Protein AF-A0A3B9PRH2-F1 (afdb_monomer_lite)

Structure (mmCIF, N/CA/C/O backbone):
data_AF-A0A3B9PRH2-F1
#
_entry.id   AF-A0A3B9PRH2-F1
#
loop_
_atom_site.group_PDB
_atom_site.id
_atom_site.type_symbol
_atom_site.label_atom_id
_atom_site.label_alt_id
_atom_site.label_comp_id
_atom_site.label_asym_id
_atom_site.label_entity_id
_atom_site.label_seq_id
_atom_site.pdbx_PDB_ins_code
_atom_site.Cartn_x
_atom_site.Cartn_y
_atom_site.Cartn_z
_atom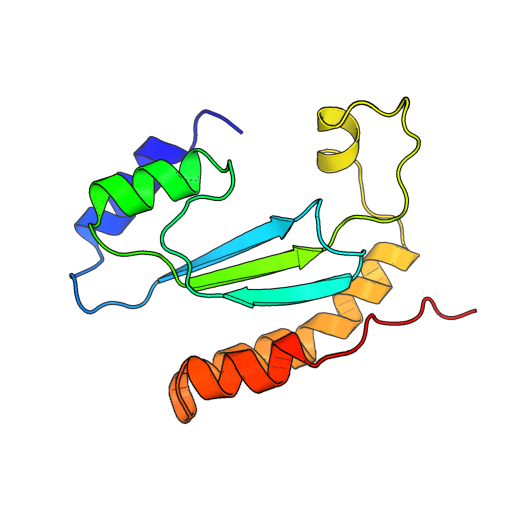_site.occupancy
_atom_site.B_iso_or_equiv
_atom_site.auth_seq_id
_atom_site.auth_comp_id
_atom_site.auth_asym_id
_atom_site.auth_atom_id
_atom_site.pdbx_PDB_model_num
ATOM 1 N N . MET A 1 1 ? -0.336 15.366 -8.538 1.00 46.72 1 MET A N 1
ATOM 2 C CA . MET A 1 1 ? -1.650 15.093 -7.900 1.00 46.72 1 MET A CA 1
ATOM 3 C C . MET A 1 1 ? -1.879 16.052 -6.726 1.00 46.72 1 MET A C 1
ATOM 5 O O . MET A 1 1 ? -1.559 15.697 -5.604 1.00 46.72 1 MET A O 1
ATOM 9 N N . ASN A 1 2 ? -2.403 17.264 -6.955 1.00 38.34 2 ASN A N 1
ATOM 10 C CA . ASN A 1 2 ? -2.629 18.253 -5.877 1.00 38.34 2 ASN A CA 1
ATOM 11 C C . ASN A 1 2 ? -4.100 18.710 -5.730 1.00 38.34 2 ASN A C 1
ATOM 13 O O . ASN A 1 2 ? -4.379 19.536 -4.873 1.00 38.34 2 ASN A O 1
ATOM 17 N N . ALA A 1 3 ? -5.049 18.161 -6.506 1.00 40.75 3 ALA A N 1
ATOM 18 C CA . ALA A 1 3 ? -6.438 18.657 -6.553 1.00 40.75 3 ALA A CA 1
ATOM 19 C C . ALA A 1 3 ? -7.533 17.674 -6.069 1.00 40.75 3 ALA A C 1
ATOM 21 O O . ALA A 1 3 ? -8.678 18.081 -5.912 1.00 40.75 3 ALA A O 1
ATOM 22 N N . ASN A 1 4 ? -7.216 16.405 -5.772 1.00 50.16 4 ASN A N 1
ATOM 23 C CA . ASN A 1 4 ? -8.240 15.403 -5.403 1.00 50.16 4 ASN A CA 1
ATOM 24 C C . ASN A 1 4 ? -8.483 15.257 -3.886 1.00 50.16 4 ASN A C 1
ATOM 26 O O . ASN A 1 4 ? -9.386 14.527 -3.477 1.00 50.16 4 ASN A O 1
ATOM 30 N N . GLY A 1 5 ? -7.699 15.936 -3.040 1.00 52.78 5 GLY A N 1
ATOM 31 C CA . GLY A 1 5 ? -7.760 15.770 -1.581 1.00 52.78 5 GLY A CA 1
ATOM 32 C C . GLY A 1 5 ? -9.099 16.194 -0.970 1.00 52.78 5 GLY A C 1
ATOM 33 O O . GLY A 1 5 ? -9.635 15.491 -0.118 1.00 52.78 5 GLY A O 1
ATOM 34 N N . THR A 1 6 ? -9.679 17.302 -1.431 1.00 57.69 6 THR A N 1
ATOM 35 C CA . THR A 1 6 ? -10.899 17.893 -0.850 1.00 57.69 6 THR A CA 1
ATOM 36 C C . THR A 1 6 ? -12.162 17.084 -1.170 1.00 57.69 6 THR A C 1
ATOM 38 O O . THR A 1 6 ? -13.015 16.897 -0.305 1.00 57.69 6 THR A O 1
ATOM 41 N N . GLY A 1 7 ? -12.273 16.552 -2.394 1.00 63.72 7 GLY A N 1
ATOM 42 C CA . GLY A 1 7 ? -13.436 15.763 -2.825 1.00 63.72 7 GLY A CA 1
ATOM 43 C C . GLY A 1 7 ? -13.523 14.402 -2.133 1.00 63.72 7 GLY A C 1
ATOM 44 O O . GLY A 1 7 ? -14.577 14.035 -1.614 1.00 63.72 7 GLY A O 1
ATOM 45 N N . ILE A 1 8 ? -12.395 13.688 -2.053 1.00 67.88 8 ILE A N 1
ATOM 46 C CA . ILE A 1 8 ? -12.312 12.389 -1.370 1.00 67.88 8 ILE A CA 1
ATOM 47 C C . ILE A 1 8 ? -12.591 12.558 0.125 1.00 67.88 8 ILE A C 1
ATOM 49 O O . ILE A 1 8 ? -13.367 11.797 0.692 1.00 67.88 8 ILE A O 1
ATOM 53 N N . THR A 1 9 ? -12.036 13.593 0.755 1.00 67.19 9 THR A N 1
ATOM 54 C CA . THR A 1 9 ? -12.247 13.854 2.186 1.00 67.19 9 THR A CA 1
ATOM 55 C C . THR A 1 9 ? -13.723 14.088 2.520 1.00 67.19 9 THR A C 1
ATOM 57 O O . THR A 1 9 ? -14.241 13.482 3.456 1.00 67.19 9 THR A O 1
ATOM 60 N N . ASN A 1 10 ? -14.433 14.902 1.731 1.00 71.00 10 ASN A N 1
ATOM 61 C CA . ASN A 1 10 ? -15.865 15.139 1.939 1.00 71.00 10 ASN A CA 1
ATOM 62 C C . ASN A 1 10 ? -16.709 13.877 1.729 1.00 71.00 10 ASN A C 1
ATOM 64 O O . ASN A 1 10 ? -17.674 13.657 2.461 1.00 71.00 10 ASN A O 1
ATOM 68 N N . PHE A 1 11 ? -16.353 13.042 0.750 1.00 74.88 11 PHE A N 1
ATOM 69 C CA . PHE A 1 11 ? -17.018 11.759 0.541 1.00 74.88 11 PHE A CA 1
ATOM 70 C C . PHE A 1 11 ? -16.802 10.821 1.734 1.00 74.88 11 PHE A C 1
ATOM 72 O O . PHE A 1 11 ? -17.769 10.274 2.259 1.00 74.88 11 PHE A O 1
ATOM 79 N N . LEU A 1 12 ? -15.560 10.681 2.204 1.00 72.81 12 LEU A N 1
ATOM 80 C CA . LEU A 1 12 ? -15.227 9.820 3.338 1.00 72.81 12 LEU A CA 1
ATOM 81 C C . LEU A 1 12 ? -15.922 10.292 4.620 1.00 72.81 12 LEU A C 1
ATOM 83 O O . LEU A 1 12 ? -16.555 9.484 5.282 1.00 72.81 12 LEU A O 1
ATOM 87 N N . LYS A 1 13 ? -15.921 11.597 4.921 1.00 70.56 13 LYS A N 1
ATOM 88 C CA . LYS A 1 13 ? -16.630 12.160 6.087 1.00 70.56 13 LYS A CA 1
ATOM 89 C C . LYS A 1 13 ? -18.131 11.879 6.098 1.00 70.56 13 LYS A C 1
ATOM 91 O O . LYS A 1 13 ? -18.717 11.721 7.161 1.00 70.56 13 LYS A O 1
ATOM 96 N N . ARG A 1 14 ? -18.769 11.881 4.925 1.00 75.56 14 ARG A N 1
ATOM 97 C CA . ARG A 1 14 ? -20.217 11.651 4.809 1.00 75.56 14 ARG A CA 1
ATOM 98 C C . ARG A 1 14 ? -20.599 10.180 4.927 1.00 75.56 14 ARG A C 1
ATOM 100 O O . ARG A 1 14 ? -21.742 9.900 5.262 1.00 75.56 14 ARG A O 1
ATOM 107 N N . ASN A 1 15 ? -19.678 9.273 4.609 1.00 75.00 15 ASN A N 1
ATOM 108 C CA . ASN A 1 15 ? -19.979 7.849 4.462 1.00 75.00 15 ASN A CA 1
ATOM 109 C C . ASN A 1 15 ? -19.271 6.957 5.487 1.00 75.00 15 ASN A C 1
ATOM 111 O O . ASN A 1 15 ? -19.640 5.795 5.599 1.00 75.00 15 ASN A O 1
ATOM 115 N N . LEU A 1 16 ? -18.268 7.469 6.206 1.00 75.88 16 LEU A N 1
ATOM 116 C CA . LEU A 1 16 ? -17.511 6.715 7.200 1.00 75.88 16 LEU A CA 1
ATOM 117 C C . LEU A 1 16 ? -17.742 7.258 8.606 1.00 75.88 16 LEU A C 1
ATOM 119 O O . LEU A 1 16 ? -17.686 8.461 8.862 1.00 75.88 16 LEU A O 1
ATOM 123 N N . SER A 1 17 ? -17.928 6.330 9.530 1.00 70.88 17 SER A N 1
ATOM 124 C CA . SER A 1 17 ? -17.864 6.532 10.967 1.00 70.88 17 SER A CA 1
ATOM 125 C C . SER A 1 17 ? -16.430 6.361 11.486 1.00 70.88 17 SER A C 1
ATOM 127 O O . SER A 1 17 ? -15.523 5.898 10.789 1.00 70.88 17 SER A O 1
ATOM 129 N N . SER A 1 18 ? -16.202 6.718 12.749 1.00 66.69 18 SER A N 1
ATOM 130 C CA . SER A 1 18 ? -14.905 6.543 13.419 1.00 66.69 18 SER A CA 1
ATOM 131 C C . SER A 1 18 ? -14.470 5.079 13.571 1.00 66.69 18 SER A C 1
ATOM 133 O O . SER A 1 18 ? -13.285 4.820 13.778 1.00 66.69 18 SER A O 1
ATOM 135 N N . ASN A 1 19 ? -15.403 4.129 13.454 1.00 67.69 19 ASN A N 1
ATOM 136 C CA . ASN A 1 19 ? -15.127 2.695 13.544 1.00 67.69 19 ASN A CA 1
ATOM 137 C C . ASN A 1 19 ? -14.905 2.033 12.181 1.00 67.69 19 ASN A C 1
ATOM 139 O O . ASN A 1 19 ? -14.508 0.865 12.138 1.00 67.69 19 ASN A O 1
ATOM 143 N N . ASP A 1 20 ? -15.131 2.752 11.081 1.00 76.12 20 ASP A N 1
ATOM 144 C CA . ASP A 1 20 ? -15.001 2.163 9.759 1.00 76.12 20 ASP A CA 1
ATOM 145 C C . ASP A 1 20 ? -13.538 2.035 9.342 1.00 76.12 20 ASP A C 1
ATOM 147 O O . ASP A 1 20 ? -12.687 2.900 9.569 1.00 76.12 20 ASP A O 1
ATOM 151 N N . LEU A 1 21 ? -13.235 0.910 8.701 1.00 77.06 21 LEU A N 1
ATOM 152 C CA . LEU A 1 21 ? -11.934 0.677 8.106 1.00 77.06 21 LEU A CA 1
ATOM 153 C C . LEU A 1 21 ? -11.950 1.181 6.666 1.00 77.06 21 LEU A C 1
ATOM 155 O O . LEU A 1 21 ? -12.705 0.680 5.838 1.00 77.06 21 LEU A O 1
ATOM 159 N N . PHE A 1 22 ? -11.040 2.093 6.342 1.00 82.06 22 PHE A N 1
ATOM 160 C CA . PHE A 1 22 ? -10.759 2.454 4.959 1.00 82.06 22 PHE A CA 1
ATOM 161 C C . PHE A 1 22 ? -9.290 2.203 4.620 1.00 82.06 22 PHE A C 1
ATOM 163 O O . PHE A 1 22 ? -8.385 2.347 5.455 1.00 82.06 22 PHE A O 1
ATOM 170 N N . MET A 1 23 ? -9.067 1.789 3.375 1.00 85.38 23 MET A N 1
ATOM 171 C CA . MET A 1 23 ? -7.749 1.484 2.840 1.00 85.38 23 MET A CA 1
ATOM 172 C C . MET A 1 23 ? -7.421 2.429 1.690 1.00 85.38 23 MET A C 1
ATOM 174 O O . MET A 1 23 ? -8.235 2.634 0.795 1.00 85.38 23 MET A O 1
ATOM 178 N N . VAL A 1 24 ? -6.204 2.962 1.698 1.00 84.38 24 VAL A N 1
ATOM 179 C CA . VAL A 1 24 ? -5.632 3.694 0.569 1.00 84.38 24 VAL A CA 1
ATOM 180 C C . VAL A 1 24 ? -4.614 2.799 -0.123 1.00 84.38 24 VAL A C 1
ATOM 182 O O . VAL A 1 24 ? -3.688 2.296 0.519 1.00 84.38 24 VAL A O 1
ATOM 185 N N . VAL A 1 25 ? -4.778 2.620 -1.430 1.00 86.00 25 VAL A N 1
ATOM 186 C CA . VAL A 1 25 ? -3.808 1.943 -2.292 1.00 86.00 25 VAL A CA 1
ATOM 187 C C . VAL A 1 25 ? -3.038 3.011 -3.056 1.00 86.00 25 VAL A C 1
ATOM 189 O O . VAL A 1 25 ? -3.657 3.893 -3.648 1.00 86.00 25 VAL A O 1
ATOM 192 N N . HIS A 1 26 ? -1.710 2.970 -3.006 1.00 83.69 26 HIS A N 1
ATOM 193 C CA . HIS A 1 26 ? -0.871 3.913 -3.741 1.00 83.69 26 HIS A CA 1
ATOM 194 C C . HIS A 1 26 ? 0.480 3.300 -4.114 1.00 83.69 26 HIS A C 1
ATOM 196 O O . HIS A 1 26 ? 0.949 2.348 -3.482 1.00 83.69 26 HIS A O 1
ATOM 202 N N . ASP A 1 27 ? 1.093 3.867 -5.141 1.00 83.94 27 ASP A N 1
ATOM 203 C CA . ASP A 1 27 ? 2.464 3.611 -5.551 1.00 83.94 27 ASP A CA 1
ATOM 204 C C . ASP A 1 27 ? 3.468 4.174 -4.532 1.00 83.94 27 ASP A C 1
ATOM 206 O O . ASP A 1 27 ? 3.203 5.151 -3.827 1.00 83.94 27 ASP A O 1
ATOM 210 N N . GLU A 1 28 ? 4.618 3.519 -4.403 1.00 85.38 28 GLU A N 1
ATOM 211 C CA . GLU A 1 28 ? 5.631 3.841 -3.410 1.00 85.38 28 GLU A CA 1
ATOM 212 C C . GLU A 1 28 ? 7.041 3.776 -3.996 1.00 85.38 28 GLU A C 1
ATOM 214 O O . GLU A 1 28 ? 7.551 2.711 -4.337 1.00 85.38 28 GLU A O 1
ATOM 219 N N . LEU A 1 29 ? 7.701 4.929 -4.019 1.00 83.31 29 LEU A N 1
ATOM 220 C CA . LEU A 1 29 ? 9.046 5.094 -4.568 1.00 83.31 29 LEU A CA 1
ATOM 221 C C . LEU A 1 29 ? 10.156 4.548 -3.665 1.00 83.31 29 LEU A C 1
ATOM 223 O O . LEU A 1 29 ? 11.254 4.308 -4.138 1.00 83.31 29 LEU A O 1
ATOM 227 N N . ASN A 1 30 ? 9.901 4.362 -2.367 1.00 82.88 30 ASN A N 1
ATOM 228 C CA . ASN A 1 30 ? 10.896 3.805 -1.440 1.00 82.88 30 ASN A CA 1
ATOM 229 C C . ASN A 1 30 ? 10.800 2.277 -1.305 1.00 82.88 30 ASN A C 1
ATOM 231 O O . ASN A 1 30 ? 11.391 1.692 -0.395 1.00 82.88 30 ASN A O 1
ATOM 235 N N . LEU A 1 31 ? 9.979 1.631 -2.133 1.00 87.06 31 LEU A N 1
ATOM 236 C CA . LEU A 1 31 ? 9.834 0.185 -2.164 1.00 87.06 31 LEU A CA 1
ATOM 237 C C . LEU A 1 31 ? 10.262 -0.327 -3.544 1.00 87.06 31 LEU A C 1
ATOM 239 O O . LEU A 1 31 ? 9.795 0.225 -4.542 1.00 87.06 31 LEU A O 1
ATOM 243 N N . PRO A 1 32 ? 11.074 -1.400 -3.600 1.00 88.56 32 PRO A N 1
ATOM 244 C CA . PRO A 1 32 ? 11.452 -2.029 -4.860 1.00 88.56 32 PRO A CA 1
ATOM 245 C C . PRO A 1 32 ? 10.232 -2.394 -5.700 1.00 88.56 32 PRO A C 1
ATOM 247 O O . PRO A 1 32 ? 9.192 -2.768 -5.144 1.00 88.56 32 PRO A O 1
ATOM 250 N N . PHE A 1 33 ? 10.376 -2.342 -7.021 1.00 87.88 33 PHE A N 1
ATOM 251 C CA . PHE A 1 33 ? 9.320 -2.682 -7.963 1.00 87.88 33 PHE A CA 1
ATOM 252 C C . PHE A 1 33 ? 8.697 -4.043 -7.627 1.00 87.88 33 PHE A C 1
ATOM 254 O O . PHE A 1 33 ? 9.394 -5.025 -7.370 1.00 87.88 33 PHE A O 1
ATOM 261 N N . GLY A 1 34 ? 7.366 -4.097 -7.562 1.00 86.12 34 GLY A N 1
ATOM 262 C CA . GLY A 1 34 ? 6.619 -5.316 -7.247 1.00 86.12 34 GLY A CA 1
ATOM 263 C C . GLY A 1 34 ? 6.631 -5.722 -5.766 1.00 86.12 34 GLY A C 1
ATOM 264 O O . GLY A 1 34 ? 5.950 -6.678 -5.385 1.00 86.12 34 GLY A O 1
ATOM 265 N N . ARG A 1 35 ? 7.342 -5.000 -4.887 1.00 90.12 35 ARG A N 1
ATOM 266 C CA . ARG A 1 35 ? 7.215 -5.191 -3.437 1.00 90.12 35 ARG A CA 1
ATOM 267 C C . ARG A 1 35 ? 5.900 -4.595 -2.961 1.00 90.12 35 ARG A C 1
ATOM 269 O O . ARG A 1 35 ? 5.660 -3.407 -3.129 1.00 90.12 35 ARG A O 1
ATOM 276 N N . VAL A 1 36 ? 5.086 -5.379 -2.263 1.00 90.75 36 VAL A N 1
ATOM 277 C CA . VAL A 1 36 ? 3.872 -4.864 -1.620 1.00 90.75 36 VAL A CA 1
ATOM 278 C C . VAL A 1 36 ? 4.072 -4.754 -0.116 1.00 90.75 36 VAL A C 1
ATOM 280 O O . VAL A 1 36 ? 4.685 -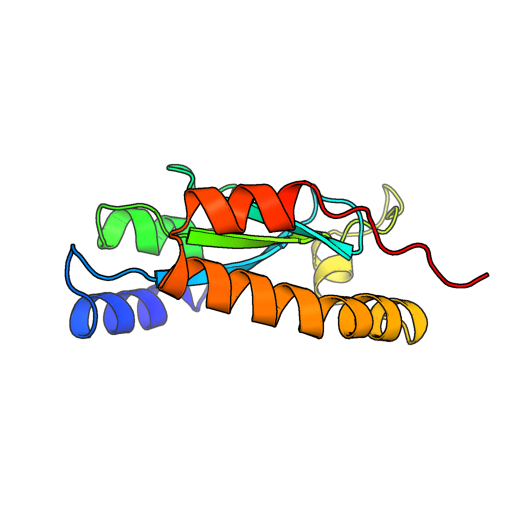5.623 0.508 1.00 90.75 36 VAL A O 1
ATOM 283 N N . LYS A 1 37 ? 3.550 -3.681 0.482 1.00 91.25 37 LYS A N 1
ATOM 284 C CA . LYS A 1 37 ? 3.557 -3.495 1.932 1.00 91.25 37 LYS A CA 1
ATOM 285 C C . LYS A 1 37 ? 2.215 -2.987 2.442 1.00 91.25 37 LYS A C 1
ATOM 287 O O . LYS A 1 37 ? 1.777 -1.897 2.083 1.00 91.25 37 LYS A O 1
ATOM 292 N N . LEU A 1 38 ? 1.604 -3.743 3.346 1.00 91.81 38 LEU A N 1
ATOM 293 C CA . LEU A 1 38 ? 0.443 -3.325 4.118 1.00 91.81 38 LEU A CA 1
ATOM 294 C C . LEU A 1 38 ? 0.904 -2.700 5.437 1.00 91.81 38 LEU A C 1
ATOM 296 O O . LEU A 1 38 ? 1.679 -3.288 6.194 1.00 91.81 38 LEU A O 1
ATOM 300 N N . SER A 1 39 ? 0.451 -1.482 5.720 1.00 88.75 39 SER A N 1
ATOM 301 C CA . SER A 1 39 ? 0.866 -0.746 6.915 1.00 88.75 39 SER A CA 1
ATOM 302 C C . SER A 1 39 ? -0.224 0.185 7.424 1.00 88.75 39 SER A C 1
ATOM 304 O O . SER A 1 39 ? -0.975 0.758 6.643 1.00 88.75 39 SER A O 1
ATOM 306 N N . ARG A 1 40 ? -0.287 0.374 8.743 1.00 82.25 40 ARG A N 1
ATOM 307 C CA . ARG A 1 40 ? -1.146 1.372 9.387 1.00 82.25 40 ARG A CA 1
ATOM 308 C C . ARG A 1 40 ? -0.238 2.351 10.118 1.00 82.25 40 ARG A C 1
ATOM 310 O O . ARG A 1 40 ? 0.301 2.033 11.172 1.00 82.25 40 ARG A O 1
ATOM 317 N N . GLY A 1 41 ? 0.025 3.497 9.498 1.00 69.06 41 GLY A N 1
ATOM 318 C CA . GLY A 1 41 ? 0.981 4.482 10.005 1.00 69.06 41 GLY A CA 1
ATOM 319 C C . GLY A 1 41 ? 0.320 5.825 10.274 1.00 69.06 41 GLY A C 1
ATOM 320 O O . GLY A 1 41 ? -0.481 6.277 9.461 1.00 69.06 41 GLY A O 1
ATOM 321 N N . LYS A 1 42 ? 0.702 6.482 11.377 1.00 57.31 42 LYS A N 1
ATOM 322 C CA . LYS A 1 42 ? 0.189 7.808 11.767 1.00 57.31 42 LYS A CA 1
ATOM 323 C C . LYS A 1 42 ? 0.603 8.937 10.814 1.00 57.31 42 LYS A C 1
ATOM 325 O O . LYS A 1 42 ? -0.074 9.954 10.775 1.00 57.31 42 L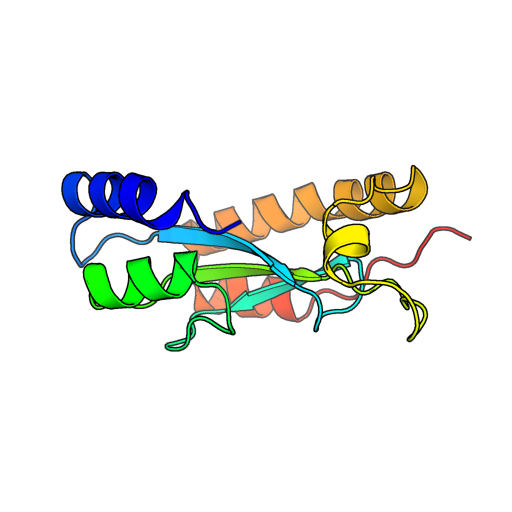YS A O 1
ATOM 330 N N . SER A 1 43 ? 1.692 8.773 10.055 1.00 58.91 43 SER A N 1
ATOM 331 C CA . SER A 1 43 ? 2.167 9.795 9.113 1.00 58.91 43 SER A CA 1
ATOM 332 C C . SER A 1 43 ? 1.732 9.511 7.674 1.00 58.91 43 SER A C 1
ATOM 334 O O . SER A 1 43 ? 1.625 8.354 7.250 1.00 58.91 43 SER A O 1
ATOM 336 N N . ALA A 1 44 ? 1.518 10.595 6.927 1.00 60.69 44 ALA A N 1
ATOM 337 C CA . ALA A 1 44 ? 1.102 10.598 5.527 1.00 60.69 44 ALA A CA 1
ATOM 338 C C . ALA A 1 44 ? 2.224 10.273 4.525 1.00 60.69 44 ALA A C 1
ATOM 340 O O . ALA A 1 44 ? 1.960 10.182 3.332 1.00 60.69 44 ALA A O 1
ATOM 341 N N . GLY A 1 45 ? 3.475 10.125 4.983 1.00 61.44 45 GLY A N 1
ATOM 342 C CA . GLY A 1 45 ? 4.607 9.757 4.123 1.00 61.44 45 GLY A CA 1
ATOM 343 C C . GLY A 1 45 ? 4.851 10.696 2.934 1.00 61.44 45 GLY A C 1
ATOM 344 O O . GLY A 1 45 ? 5.351 10.242 1.918 1.00 61.44 45 GLY A O 1
ATOM 345 N N . GLY A 1 46 ? 4.457 11.972 3.028 1.00 63.38 46 GLY A N 1
ATOM 346 C CA . GLY A 1 46 ? 4.577 12.945 1.932 1.00 63.38 46 GLY A CA 1
ATOM 347 C C . GLY A 1 46 ? 3.401 12.969 0.943 1.00 63.38 46 GLY A C 1
ATOM 348 O O . GLY A 1 46 ? 3.344 13.857 0.098 1.00 63.38 46 GLY A O 1
ATOM 349 N N . HIS A 1 47 ? 2.418 12.068 1.065 1.00 65.56 47 HIS A N 1
ATOM 350 C CA . HIS A 1 47 ? 1.210 12.102 0.237 1.00 65.56 47 HIS A CA 1
ATOM 351 C C . HIS A 1 47 ? 0.192 13.101 0.804 1.00 65.56 47 HIS A C 1
ATOM 353 O O . HIS A 1 47 ? -0.521 12.802 1.764 1.00 65.56 47 HIS A O 1
ATOM 359 N N . ASN A 1 48 ? 0.073 14.271 0.171 1.00 67.69 48 ASN A N 1
ATOM 360 C CA . ASN A 1 48 ? -0.858 15.336 0.578 1.00 67.69 48 ASN A CA 1
ATOM 361 C C . ASN A 1 48 ? -2.318 14.852 0.700 1.00 67.69 48 ASN A C 1
ATOM 363 O O . ASN A 1 48 ? -3.024 15.242 1.623 1.00 67.69 48 ASN A O 1
ATOM 367 N N . GLY A 1 49 ? -2.762 13.939 -0.172 1.00 66.44 49 GLY A N 1
ATOM 368 C CA . GLY A 1 49 ? -4.105 13.350 -0.078 1.00 66.44 49 GLY A CA 1
ATOM 369 C C . GLY A 1 49 ? -4.311 12.501 1.182 1.00 66.44 49 GLY A C 1
ATOM 370 O O . GLY A 1 49 ? -5.339 12.614 1.839 1.00 66.44 49 GLY A O 1
ATOM 371 N N . VAL A 1 50 ? -3.314 11.695 1.565 1.00 67.19 50 VAL A N 1
ATOM 372 C CA . VAL A 1 50 ? -3.362 10.883 2.793 1.00 67.19 50 VAL A CA 1
ATOM 373 C C . VAL A 1 50 ? -3.306 11.779 4.028 1.00 67.19 50 VAL A C 1
ATOM 375 O O . VAL A 1 50 ? -3.980 11.497 5.014 1.00 67.19 50 VAL A O 1
ATOM 378 N N . ARG A 1 51 ? -2.532 12.870 3.970 1.00 70.25 51 ARG A N 1
ATOM 379 C CA . ARG A 1 51 ? -2.441 13.858 5.049 1.00 70.25 51 ARG A CA 1
ATOM 380 C C . ARG A 1 51 ? -3.802 14.465 5.363 1.00 70.25 51 ARG A C 1
ATOM 382 O O . ARG A 1 51 ? -4.227 14.372 6.508 1.00 70.25 51 ARG A O 1
ATOM 389 N N . ASN A 1 52 ? -4.489 14.989 4.349 1.00 69.62 52 ASN A N 1
ATOM 390 C CA . ASN A 1 52 ? -5.804 15.598 4.532 1.00 69.62 52 ASN A CA 1
ATOM 391 C C . ASN A 1 52 ? -6.788 14.601 5.147 1.00 69.62 52 ASN A C 1
ATOM 393 O O . ASN A 1 52 ? -7.476 14.929 6.099 1.00 69.62 52 ASN A O 1
ATOM 397 N N . VAL A 1 53 ? -6.798 13.355 4.671 1.00 68.81 53 VAL A N 1
ATOM 398 C CA . VAL A 1 53 ? -7.692 12.320 5.202 1.00 68.81 53 VAL A CA 1
ATOM 399 C C . VAL A 1 53 ? -7.404 11.998 6.678 1.00 68.81 53 VAL A C 1
ATOM 401 O O . VAL A 1 53 ? -8.339 11.811 7.449 1.00 68.81 53 VAL A O 1
ATOM 404 N N . ILE A 1 54 ? -6.133 11.963 7.095 1.00 72.31 54 ILE A N 1
ATOM 405 C CA . ILE A 1 54 ? -5.752 11.749 8.504 1.00 72.31 54 ILE A CA 1
ATOM 406 C C . ILE A 1 54 ? -6.171 12.934 9.378 1.00 72.31 54 ILE A C 1
ATOM 408 O O . ILE A 1 54 ? -6.736 12.719 10.449 1.00 72.31 54 ILE A O 1
ATOM 412 N N . GLU A 1 55 ? -5.881 14.160 8.934 1.00 73.00 55 GLU A N 1
ATOM 413 C CA . GLU A 1 55 ? -6.240 15.393 9.650 1.00 73.00 55 GLU A CA 1
ATOM 414 C C . GLU A 1 55 ? -7.760 15.501 9.833 1.00 73.00 55 GLU A C 1
ATOM 416 O O . GLU A 1 55 ? -8.231 15.955 10.870 1.00 73.00 55 GLU A O 1
ATOM 421 N N . GLU A 1 56 ? -8.521 15.012 8.857 1.00 70.25 56 GLU A N 1
ATOM 422 C CA . GLU A 1 56 ? -9.962 15.225 8.772 1.00 70.25 56 GLU A CA 1
ATOM 423 C C . GLU A 1 56 ? -10.809 14.084 9.352 1.00 70.25 56 GLU A C 1
ATOM 425 O O . GLU A 1 56 ? -11.929 14.331 9.797 1.00 70.25 56 GLU A O 1
ATOM 430 N N . LEU A 1 57 ? -10.305 12.844 9.366 1.00 71.12 57 LEU A N 1
ATOM 431 C CA . LEU A 1 57 ? -10.976 11.696 9.998 1.00 71.12 57 LEU A CA 1
ATOM 432 C C . LEU A 1 57 ? -10.471 11.419 11.423 1.00 71.12 57 LEU A C 1
ATOM 434 O O . LEU A 1 57 ? -11.124 10.700 12.173 1.00 71.12 57 LEU A O 1
ATOM 438 N N . GLY A 1 58 ? -9.313 11.960 11.814 1.00 73.69 58 GLY A N 1
ATOM 439 C CA . GLY A 1 58 ? -8.749 11.797 13.159 1.00 73.69 58 GLY A CA 1
ATOM 440 C C . GLY A 1 58 ? -8.121 10.424 13.442 1.00 73.69 58 GLY A C 1
ATOM 441 O O . GLY A 1 58 ? -7.615 10.195 14.541 1.00 73.69 58 GLY A O 1
ATOM 442 N N . TYR A 1 59 ? -8.100 9.506 12.470 1.00 75.50 59 TYR A N 1
ATOM 443 C CA . TYR A 1 59 ? -7.424 8.211 12.577 1.00 75.50 59 TYR A CA 1
ATOM 444 C C . TYR A 1 59 ? -6.712 7.824 11.269 1.00 75.50 59 TYR A C 1
ATOM 446 O O . TYR A 1 59 ? -7.137 8.211 10.180 1.00 75.50 59 TYR A O 1
ATOM 454 N N . PRO A 1 60 ? -5.601 7.062 11.342 1.00 78.19 60 PRO A N 1
ATOM 455 C CA . PRO A 1 60 ? -4.818 6.749 10.156 1.00 78.19 60 PRO A CA 1
ATOM 456 C C . PRO A 1 60 ? -5.447 5.645 9.291 1.00 78.19 60 PRO A C 1
ATOM 458 O O . PRO A 1 60 ? -5.846 4.611 9.849 1.00 78.19 60 PRO A O 1
ATOM 461 N N . PRO A 1 61 ? -5.426 5.793 7.946 1.00 83.69 61 PRO A N 1
ATOM 462 C CA . PRO A 1 61 ? -5.815 4.731 7.029 1.00 83.69 61 PRO A CA 1
ATOM 463 C C . PRO A 1 61 ? -4.963 3.484 7.195 1.00 83.69 61 PRO A C 1
ATOM 465 O O . PRO A 1 61 ? -3.778 3.540 7.553 1.00 83.69 61 PRO A O 1
ATOM 468 N N . LEU A 1 62 ? -5.533 2.367 6.757 1.00 87.00 62 LEU A N 1
ATOM 469 C CA . LEU A 1 62 ? -4.731 1.256 6.280 1.00 87.00 62 LEU A CA 1
ATOM 470 C C . LEU A 1 62 ? -4.140 1.622 4.909 1.00 87.00 62 LEU A C 1
ATOM 472 O O . LEU A 1 62 ? -4.836 2.143 4.046 1.00 87.00 62 LEU A O 1
ATOM 476 N N . ARG A 1 63 ? -2.850 1.381 4.693 1.00 88.25 63 ARG A N 1
ATOM 477 C CA . ARG A 1 63 ? -2.174 1.666 3.423 1.00 88.25 63 ARG A CA 1
ATOM 478 C C . ARG A 1 63 ? -1.639 0.395 2.803 1.00 88.25 63 ARG A C 1
AT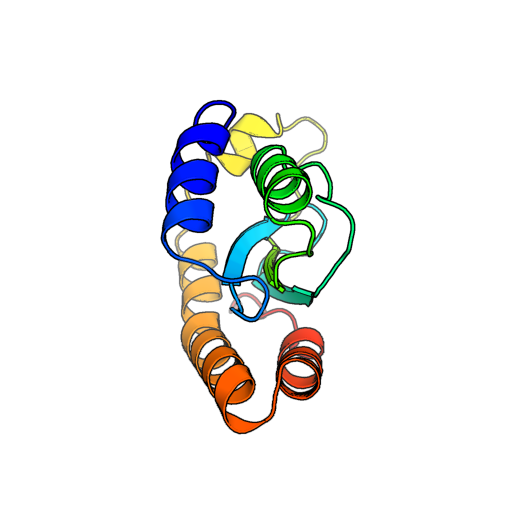OM 480 O O . ARG A 1 63 ? -0.858 -0.304 3.450 1.00 88.25 63 ARG A O 1
ATOM 487 N N . LEU A 1 64 ? -2.014 0.153 1.555 1.00 89.88 64 LEU A N 1
ATOM 488 C CA . LEU A 1 64 ? -1.428 -0.862 0.694 1.00 89.88 64 LEU A CA 1
ATOM 489 C C . LEU A 1 64 ? -0.487 -0.158 -0.289 1.00 89.88 64 LEU A C 1
ATOM 491 O O . LEU A 1 64 ? -0.930 0.529 -1.205 1.00 89.88 64 LEU A O 1
ATOM 495 N N . ARG A 1 65 ? 0.814 -0.285 -0.042 1.00 89.69 65 ARG A N 1
ATOM 496 C CA . ARG A 1 65 ? 1.877 0.385 -0.798 1.00 89.69 65 ARG A CA 1
ATOM 497 C C . ARG A 1 65 ? 2.421 -0.574 -1.841 1.00 89.69 65 ARG A C 1
ATOM 499 O O . ARG A 1 65 ? 2.895 -1.648 -1.462 1.00 89.69 65 ARG A O 1
ATOM 506 N N . LEU A 1 66 ? 2.357 -0.189 -3.108 1.00 88.94 66 LEU A N 1
ATOM 507 C CA . LEU A 1 66 ? 2.941 -0.931 -4.218 1.00 88.94 66 LEU A CA 1
ATOM 508 C C . LEU A 1 66 ? 4.268 -0.283 -4.607 1.00 88.94 66 LEU A C 1
ATOM 510 O O . LEU A 1 66 ? 4.292 0.858 -5.047 1.00 88.94 66 LEU A O 1
ATOM 514 N N . GLY A 1 67 ? 5.365 -1.002 -4.420 1.00 88.56 67 GLY A N 1
ATOM 515 C CA . GLY A 1 67 ? 6.686 -0.535 -4.795 1.00 88.56 67 GLY A CA 1
ATOM 516 C C . GLY A 1 67 ? 6.817 -0.388 -6.297 1.00 88.56 67 GLY A C 1
ATOM 517 O O . GLY A 1 67 ? 6.444 -1.296 -7.044 1.00 88.56 67 GLY A O 1
ATOM 518 N N . ILE A 1 68 ? 7.337 0.762 -6.709 1.00 86.19 68 ILE A N 1
ATOM 519 C CA . ILE A 1 68 ? 7.566 1.103 -8.113 1.00 86.19 68 ILE A CA 1
ATOM 520 C C . ILE A 1 68 ? 9.037 1.394 -8.407 1.00 86.19 68 ILE A C 1
ATOM 522 O O . ILE A 1 68 ? 9.358 1.722 -9.537 1.00 86.19 68 ILE A O 1
ATOM 526 N N . ASP A 1 69 ? 9.942 1.278 -7.432 1.00 84.69 69 ASP A N 1
ATOM 527 C CA . ASP A 1 69 ? 11.363 1.529 -7.679 1.00 84.69 69 ASP A CA 1
ATOM 528 C C . ASP A 1 69 ? 11.998 0.407 -8.511 1.00 84.69 69 ASP A C 1
ATOM 530 O O . ASP A 1 69 ? 12.341 -0.659 -7.994 1.00 84.69 69 ASP A O 1
ATOM 534 N N . SER A 1 70 ? 12.142 0.648 -9.811 1.00 78.31 70 SER A N 1
ATOM 535 C CA . SER A 1 70 ? 12.788 -0.251 -10.770 1.00 78.31 70 SER A CA 1
ATOM 536 C C . SER A 1 70 ? 14.256 0.107 -11.041 1.00 78.31 70 SER A C 1
ATOM 538 O O . SER A 1 70 ? 14.844 -0.404 -11.990 1.00 78.31 70 SER A O 1
ATOM 540 N N . GLY A 1 71 ? 14.881 0.947 -10.202 1.00 72.81 71 GLY A N 1
ATOM 541 C CA . GLY A 1 71 ? 16.264 1.387 -10.407 1.00 72.81 71 GLY A CA 1
ATOM 542 C C . GLY A 1 71 ? 16.355 2.592 -11.340 1.00 72.81 71 GLY A C 1
ATOM 543 O O . GLY A 1 71 ? 17.096 2.581 -12.323 1.00 72.81 71 GLY A O 1
ATOM 544 N N . ARG A 1 72 ? 15.581 3.640 -11.036 1.00 72.62 72 ARG A N 1
ATOM 545 C CA . ARG A 1 72 ? 15.584 4.889 -11.812 1.00 72.62 72 ARG A CA 1
ATOM 546 C C . ARG A 1 72 ? 16.992 5.489 -11.907 1.00 72.62 72 ARG A C 1
ATOM 548 O O . ARG A 1 72 ? 17.741 5.493 -10.928 1.00 72.62 72 ARG A O 1
ATOM 555 N N . SER A 1 73 ? 17.316 6.073 -13.061 1.00 71.56 73 SER A N 1
ATOM 556 C CA . SER A 1 73 ? 18.526 6.892 -13.186 1.00 71.56 73 SER A CA 1
ATOM 557 C C . SER A 1 73 ? 18.439 8.098 -12.233 1.00 71.56 73 SER A C 1
ATOM 559 O O . SER A 1 73 ? 17.354 8.682 -12.117 1.00 71.56 73 SER A O 1
ATOM 561 N N . PRO A 1 74 ? 19.537 8.507 -11.566 1.00 71.94 74 PRO A N 1
ATOM 562 C CA . PRO A 1 74 ? 19.556 9.688 -10.699 1.00 71.94 74 PRO A CA 1
ATOM 563 C C . PRO A 1 74 ? 19.058 10.963 -11.392 1.00 71.94 74 PRO A C 1
ATOM 565 O O . PRO A 1 74 ? 18.439 11.806 -10.745 1.00 71.94 74 PRO A O 1
ATOM 568 N N . ASP A 1 75 ? 19.274 11.057 -12.706 1.00 78.31 75 ASP A N 1
ATOM 569 C CA . ASP A 1 75 ? 18.926 12.218 -13.531 1.00 78.31 75 ASP A CA 1
ATOM 570 C C . ASP A 1 75 ? 17.452 12.232 -13.973 1.00 78.31 75 ASP A C 1
ATOM 572 O O . ASP A 1 75 ? 16.979 13.205 -14.561 1.00 78.31 75 ASP A O 1
ATOM 576 N N . MET A 1 76 ? 16.700 11.156 -13.711 1.00 77.19 76 MET A N 1
ATOM 577 C CA . MET A 1 76 ? 15.303 11.056 -14.122 1.00 77.19 76 MET A CA 1
ATOM 578 C C . MET A 1 76 ? 14.400 11.892 -13.210 1.00 77.19 76 MET A C 1
ATOM 580 O O . MET A 1 76 ? 14.359 11.703 -11.988 1.00 77.19 76 MET A O 1
ATOM 584 N N . ILE A 1 77 ? 13.617 12.782 -13.823 1.00 80.19 77 ILE A N 1
ATOM 585 C CA . ILE A 1 77 ? 12.632 13.605 -13.124 1.00 80.19 77 ILE A CA 1
ATOM 586 C C . ILE A 1 77 ? 11.561 12.695 -12.510 1.00 80.19 77 ILE A C 1
ATOM 588 O O . ILE A 1 77 ? 10.934 11.877 -13.184 1.00 80.19 77 ILE A O 1
ATOM 592 N N . LEU A 1 78 ? 11.326 12.860 -11.207 1.00 74.31 78 LEU A N 1
ATOM 593 C CA . LEU A 1 78 ? 10.431 11.992 -10.441 1.00 74.31 78 LEU A CA 1
ATOM 594 C C . LEU A 1 78 ? 8.983 12.020 -10.946 1.00 74.31 78 LEU A C 1
ATOM 596 O O . LEU A 1 78 ? 8.314 10.989 -10.956 1.00 74.31 78 LEU A O 1
ATOM 600 N N . SER A 1 79 ? 8.498 13.193 -11.365 1.00 77.75 79 SER A N 1
ATOM 601 C CA . SER A 1 79 ? 7.159 13.329 -11.944 1.00 77.75 79 SER A CA 1
ATOM 602 C C . SER A 1 79 ? 7.010 12.519 -13.223 1.00 77.75 79 SER A C 1
ATOM 604 O O . SER A 1 79 ? 5.971 11.900 -13.421 1.00 77.75 79 SER A O 1
ATOM 606 N N . ASP A 1 80 ? 8.046 12.486 -14.055 1.00 76.75 80 ASP A N 1
ATOM 607 C CA . ASP A 1 80 ? 8.002 11.811 -15.350 1.00 76.75 80 ASP A CA 1
ATOM 608 C C . ASP A 1 80 ? 8.051 10.297 -15.162 1.00 76.75 80 ASP A C 1
ATOM 610 O O . ASP A 1 80 ? 7.368 9.563 -15.869 1.00 76.75 80 ASP A O 1
ATOM 614 N N . PHE A 1 81 ? 8.784 9.834 -14.147 1.00 75.31 81 PHE A N 1
ATOM 615 C CA . PHE A 1 81 ? 8.808 8.430 -13.753 1.00 75.31 81 PHE A CA 1
ATOM 616 C C . PHE A 1 81 ? 7.435 7.938 -13.273 1.00 75.31 81 PHE A C 1
ATOM 618 O O . PHE A 1 81 ? 6.921 6.950 -13.790 1.00 75.31 81 PHE A O 1
ATOM 625 N N . VAL A 1 82 ? 6.794 8.655 -12.344 1.00 76.19 82 VAL A N 1
ATOM 626 C CA . VAL A 1 82 ? 5.478 8.265 -11.792 1.00 76.19 82 VAL A CA 1
ATOM 627 C C . VAL A 1 82 ? 4.361 8.349 -12.842 1.00 76.19 82 VAL A C 1
ATOM 629 O O . VAL A 1 82 ? 3.361 7.642 -12.746 1.00 76.19 82 VAL A O 1
ATOM 632 N N . LEU A 1 83 ? 4.518 9.207 -13.855 1.00 78.69 83 LEU A N 1
ATOM 633 C CA . LEU A 1 83 ? 3.567 9.345 -14.963 1.00 78.69 83 LEU A CA 1
ATOM 634 C C . LEU A 1 83 ? 3.894 8.448 -16.167 1.00 78.69 83 LEU A C 1
ATOM 636 O O . LEU A 1 83 ? 3.134 8.438 -17.140 1.00 78.69 83 LEU A O 1
ATOM 640 N N . SER A 1 84 ? 5.008 7.714 -16.129 1.00 77.38 84 SER A N 1
ATOM 641 C CA . SER A 1 84 ? 5.409 6.827 -17.218 1.00 77.38 84 SER A CA 1
ATOM 642 C C . SER A 1 84 ? 4.490 5.608 -17.318 1.00 77.38 84 SER A C 1
ATOM 644 O O . SER A 1 84 ? 3.835 5.194 -16.359 1.00 77.38 84 SER A O 1
ATOM 646 N N . LYS A 1 85 ? 4.406 5.037 -18.523 1.00 80.75 85 LYS A N 1
ATOM 647 C CA . LYS A 1 85 ? 3.666 3.793 -18.741 1.00 80.75 85 LYS A CA 1
ATOM 648 C C . LYS A 1 85 ? 4.524 2.616 -18.305 1.00 80.75 85 LYS A C 1
ATOM 650 O O . LYS A 1 85 ? 5.696 2.557 -18.662 1.00 80.75 85 LYS A O 1
ATOM 655 N N . LEU A 1 86 ? 3.890 1.660 -17.636 1.00 80.12 86 LEU A N 1
ATOM 656 C CA . LEU A 1 86 ? 4.507 0.380 -17.314 1.00 80.12 86 LEU A CA 1
ATOM 657 C C . LEU A 1 86 ? 4.878 -0.373 -18.596 1.00 80.12 86 LEU A C 1
ATOM 659 O O . LEU A 1 86 ? 4.106 -0.399 -19.562 1.00 80.12 86 LEU A O 1
ATOM 663 N N . SER A 1 87 ? 6.046 -1.008 -18.588 1.00 84.25 87 SER A N 1
ATOM 664 C CA . SER A 1 87 ? 6.446 -1.953 -19.625 1.00 84.25 87 SER A CA 1
ATOM 665 C C . SER A 1 87 ? 5.544 -3.194 -19.610 1.00 84.25 87 SER A C 1
ATOM 667 O O . SER A 1 87 ? 4.803 -3.463 -18.660 1.00 84.25 87 SER A O 1
ATOM 669 N N . THR A 1 88 ? 5.616 -4.005 -20.667 1.00 85.88 88 THR A N 1
ATOM 670 C CA . THR A 1 88 ? 4.859 -5.269 -20.713 1.00 85.88 88 THR A CA 1
ATOM 671 C C . THR A 1 88 ? 5.318 -6.243 -19.619 1.00 85.88 88 THR A C 1
ATOM 673 O O . THR A 1 88 ? 4.501 -6.981 -19.068 1.00 85.88 88 THR A O 1
ATOM 676 N N . GLU A 1 89 ? 6.608 -6.258 -19.280 1.00 83.88 89 GLU A N 1
ATOM 677 C CA . GLU A 1 89 ? 7.152 -7.123 -18.223 1.00 83.88 89 GLU A CA 1
ATOM 678 C C . GLU A 1 89 ? 6.780 -6.622 -16.827 1.00 83.88 89 GLU A C 1
ATOM 680 O O . GLU A 1 89 ? 6.432 -7.421 -15.953 1.00 83.88 89 GLU A O 1
ATOM 685 N N . GLU A 1 90 ? 6.793 -5.303 -16.632 1.00 82.44 90 GLU A N 1
ATOM 686 C CA . GLU A 1 90 ? 6.324 -4.657 -15.408 1.00 82.44 90 GLU A CA 1
ATOM 687 C C . GLU A 1 90 ? 4.843 -4.966 -15.175 1.00 82.44 90 GLU A C 1
ATOM 689 O O . GLU A 1 90 ? 4.474 -5.426 -14.093 1.00 82.44 90 GLU A O 1
ATOM 694 N N . GLN A 1 91 ? 4.008 -4.826 -16.210 1.00 85.56 91 GLN A N 1
ATOM 695 C CA . GLN A 1 91 ? 2.587 -5.160 -16.135 1.00 85.56 91 GLN A CA 1
ATOM 696 C C . GLN A 1 91 ? 2.371 -6.635 -15.775 1.00 85.56 91 GLN A C 1
ATOM 698 O O . GLN A 1 91 ? 1.648 -6.923 -14.827 1.00 85.56 91 GLN A O 1
ATOM 703 N N . LYS A 1 92 ? 3.052 -7.576 -16.446 1.00 86.38 92 LYS A N 1
ATOM 704 C CA . LYS A 1 92 ? 2.967 -9.013 -16.114 1.00 86.38 92 LYS A CA 1
ATOM 705 C C . LYS A 1 92 ? 3.393 -9.309 -14.675 1.00 86.38 92 LYS A C 1
ATOM 707 O O . LYS A 1 92 ? 2.778 -10.130 -13.991 1.00 86.38 92 LYS A O 1
ATOM 712 N N . SER A 1 93 ? 4.446 -8.644 -14.208 1.00 84.50 93 SER A N 1
ATOM 713 C CA . SER A 1 93 ? 4.937 -8.801 -12.840 1.00 84.50 93 SER A CA 1
ATOM 714 C C . SER A 1 93 ? 3.902 -8.313 -11.828 1.00 84.50 93 SER A C 1
ATOM 716 O O . SER A 1 93 ? 3.651 -9.006 -10.839 1.00 84.50 93 SER A O 1
ATOM 718 N N . LEU A 1 94 ? 3.239 -7.183 -12.094 1.00 84.38 94 LEU A N 1
ATOM 719 C CA . LEU A 1 94 ? 2.126 -6.693 -11.278 1.00 84.38 94 LEU A CA 1
ATOM 720 C C . LEU A 1 94 ? 0.906 -7.609 -11.352 1.00 84.38 94 LEU A C 1
ATOM 722 O O . LEU A 1 94 ? 0.290 -7.883 -10.322 1.00 84.38 94 LEU A O 1
ATOM 726 N N . ASP A 1 95 ? 0.598 -8.151 -12.529 1.00 86.75 95 ASP A N 1
ATOM 727 C CA . ASP A 1 95 ? -0.535 -9.053 -12.707 1.00 86.75 95 ASP A CA 1
ATOM 728 C C . ASP A 1 95 ? -0.390 -10.306 -11.825 1.00 86.75 95 ASP A C 1
ATOM 730 O O . ASP A 1 95 ? -1.346 -10.765 -11.193 1.00 86.75 95 ASP A O 1
ATOM 734 N N . SER A 1 96 ? 0.845 -10.797 -11.672 1.00 86.88 96 SER A N 1
ATOM 735 C CA . SER A 1 96 ? 1.183 -11.914 -10.779 1.00 86.88 96 SER A CA 1
ATOM 736 C C . SER A 1 96 ? 0.950 -11.627 -9.282 1.00 86.88 96 SER A C 1
ATOM 738 O O . SER A 1 96 ? 0.938 -12.550 -8.452 1.00 86.88 96 SER A O 1
ATOM 740 N N . LEU A 1 97 ? 0.775 -10.355 -8.903 1.00 86.31 97 LEU A N 1
ATOM 741 C CA . LEU A 1 97 ? 0.502 -9.938 -7.528 1.00 86.31 97 LEU A CA 1
ATOM 742 C C . LEU A 1 97 ? -0.994 -9.949 -7.204 1.00 86.31 97 LEU A C 1
ATOM 744 O O . LEU A 1 97 ? -1.336 -10.174 -6.041 1.00 86.31 97 LEU A O 1
ATOM 748 N N . PHE A 1 98 ? -1.890 -9.778 -8.185 1.00 87.94 98 PHE A N 1
ATOM 749 C CA . PHE A 1 98 ? -3.336 -9.671 -7.933 1.00 87.94 98 PHE A CA 1
ATOM 750 C C . PHE A 1 98 ? -3.925 -10.815 -7.097 1.00 87.94 98 PHE A C 1
ATOM 752 O O . PHE A 1 98 ? -4.656 -10.515 -6.148 1.00 87.94 98 PHE A O 1
ATOM 759 N N . PRO A 1 99 ? -3.600 -12.102 -7.342 1.00 90.31 99 PRO A N 1
ATOM 760 C CA . PRO A 1 99 ? -4.129 -13.190 -6.518 1.00 90.31 99 PRO A CA 1
ATOM 761 C C . PRO A 1 99 ? -3.765 -13.043 -5.033 1.00 90.31 99 PRO A C 1
ATOM 763 O O . PRO A 1 99 ? -4.573 -13.336 -4.153 1.00 90.31 99 PRO A O 1
ATOM 766 N N . LYS A 1 100 ? -2.565 -12.531 -4.741 1.00 87.12 100 LYS A N 1
ATOM 767 C CA . LYS A 1 100 ? -2.081 -12.328 -3.366 1.00 87.12 100 LYS A CA 1
ATOM 768 C C . LYS A 1 100 ? -2.689 -11.096 -2.732 1.00 87.12 100 LYS A C 1
ATOM 770 O O . LYS A 1 100 ? -3.009 -11.135 -1.550 1.00 87.12 100 LYS A O 1
ATOM 775 N N . LEU A 1 101 ? -2.856 -10.021 -3.503 1.00 89.44 101 LEU A N 1
ATOM 776 C CA . LEU A 1 101 ? -3.557 -8.824 -3.043 1.00 89.44 101 LEU A CA 1
ATOM 777 C C . LEU A 1 101 ? -4.986 -9.177 -2.635 1.00 89.44 101 LEU A C 1
ATOM 779 O O . LEU A 1 101 ? -5.408 -8.825 -1.536 1.00 89.44 101 LEU A O 1
ATOM 783 N N . LYS A 1 102 ? -5.685 -9.950 -3.474 1.00 91.62 102 LYS A N 1
ATOM 784 C CA . LYS A 1 102 ? -7.021 -10.466 -3.173 1.00 91.62 102 LYS A CA 1
ATOM 785 C C . LYS A 1 102 ? -7.021 -11.275 -1.877 1.00 91.62 102 LYS A C 1
ATOM 787 O O . LYS A 1 102 ? -7.774 -10.957 -0.965 1.00 91.62 102 LYS A O 1
ATOM 792 N N . HIS A 1 103 ? -6.112 -12.241 -1.749 1.00 92.94 103 HIS A N 1
ATOM 793 C CA . HIS A 1 103 ? -6.033 -13.055 -0.539 1.00 92.94 103 HIS A CA 1
ATOM 794 C C . HIS A 1 103 ? -5.704 -12.231 0.717 1.00 92.94 103 HIS A C 1
ATOM 796 O O . HIS A 1 103 ? -6.275 -12.457 1.778 1.00 92.94 103 HIS A O 1
ATOM 802 N N . ALA A 1 104 ? -4.814 -11.242 0.615 1.00 91.19 104 ALA A N 1
ATOM 803 C CA . ALA A 1 104 ? -4.499 -10.356 1.729 1.00 91.19 104 ALA A CA 1
ATOM 804 C C . ALA A 1 104 ? -5.713 -9.518 2.155 1.00 91.19 104 ALA A C 1
ATOM 806 O O . ALA A 1 104 ? -5.913 -9.320 3.351 1.00 91.19 104 ALA A O 1
ATOM 807 N N . ILE A 1 105 ? -6.535 -9.067 1.204 1.00 91.19 105 ILE A N 1
ATOM 808 C CA . ILE A 1 105 ? -7.799 -8.381 1.488 1.00 91.19 105 ILE A CA 1
ATOM 809 C C . ILE A 1 105 ? -8.771 -9.331 2.200 1.00 91.19 105 ILE A C 1
ATOM 811 O O . ILE A 1 105 ? -9.304 -8.969 3.247 1.00 91.19 105 ILE A O 1
ATOM 815 N N . ASP A 1 106 ? -8.918 -10.570 1.730 1.00 94.12 106 ASP A N 1
ATOM 816 C CA . ASP A 1 106 ? -9.756 -11.580 2.393 1.00 94.12 106 ASP A CA 1
ATOM 817 C C . ASP A 1 106 ? -9.282 -11.865 3.834 1.00 94.12 106 ASP A C 1
ATOM 819 O O . ASP A 1 106 ? -10.085 -12.032 4.760 1.00 94.12 106 ASP A O 1
ATOM 823 N N . LEU A 1 107 ? -7.964 -11.870 4.065 1.00 94.31 107 LEU A N 1
ATOM 824 C CA . LEU A 1 107 ? -7.371 -12.030 5.395 1.00 94.31 107 LEU A CA 1
ATOM 825 C C . LEU A 1 107 ? -7.661 -10.848 6.326 1.00 94.31 107 LEU A C 1
ATOM 827 O O . LEU A 1 107 ? -7.772 -11.059 7.534 1.00 94.31 107 LEU A O 1
ATOM 831 N N . ILE A 1 108 ? -7.813 -9.626 5.804 1.00 92.12 108 ILE A N 1
ATOM 832 C CA . ILE A 1 108 ? -8.195 -8.465 6.623 1.00 92.12 108 ILE A CA 1
ATOM 833 C C . ILE A 1 108 ? -9.570 -8.700 7.244 1.00 92.12 108 ILE A C 1
ATOM 835 O O . ILE A 1 108 ? -9.727 -8.483 8.445 1.00 92.12 108 ILE A O 1
ATOM 839 N N . PHE A 1 109 ? -10.532 -9.180 6.454 1.00 90.31 109 PHE A N 1
ATOM 840 C CA . PHE A 1 109 ? -11.896 -9.429 6.922 1.00 90.31 109 PHE A CA 1
ATOM 841 C C . PHE A 1 109 ? -11.999 -10.673 7.807 1.00 90.31 109 PHE A C 1
ATOM 843 O O . PHE A 1 109 ? -12.708 -10.657 8.807 1.00 90.31 109 PHE A O 1
ATOM 850 N N . SER A 1 110 ? -11.280 -11.744 7.468 1.00 95.31 110 SER A N 1
ATOM 851 C CA . SER A 1 110 ? -11.408 -13.032 8.165 1.00 95.31 110 SER A CA 1
ATOM 852 C C . SER A 1 110 ? -10.522 -13.176 9.407 1.00 95.31 110 SER A C 1
ATOM 854 O O . SER A 1 110 ? -10.891 -13.885 10.342 1.00 95.31 110 SER A O 1
ATOM 856 N N . ARG A 1 111 ? -9.338 -12.548 9.429 1.00 94.38 111 ARG A N 1
ATOM 857 C CA . ARG A 1 111 ? -8.312 -12.735 10.479 1.00 94.38 111 ARG A CA 1
ATOM 858 C C . ARG A 1 111 ? -7.744 -11.435 11.047 1.00 94.38 111 ARG A C 1
ATOM 860 O O . ARG A 1 111 ? -6.909 -11.473 11.953 1.00 94.38 111 ARG A O 1
ATOM 867 N N . GLY A 1 112 ? -8.185 -10.291 10.535 1.00 91.19 112 GLY A N 1
ATOM 868 C CA . GLY A 1 112 ? -7.743 -8.975 10.971 1.00 91.19 112 GLY A CA 1
ATOM 869 C C . GLY A 1 112 ? -6.442 -8.494 10.320 1.00 91.19 112 GLY A C 1
ATOM 870 O O . GLY A 1 112 ? -5.650 -9.240 9.737 1.00 91.19 112 GLY A O 1
ATOM 871 N N . ILE A 1 113 ? -6.204 -7.188 10.465 1.00 91.25 113 ILE A N 1
ATOM 872 C CA . ILE A 1 113 ? -5.125 -6.445 9.793 1.00 91.25 113 ILE A CA 1
ATOM 873 C C . ILE A 1 113 ? -3.739 -7.002 10.134 1.00 91.25 113 ILE A C 1
ATOM 875 O O . ILE A 1 113 ? -2.884 -7.098 9.256 1.00 91.25 113 ILE A O 1
ATOM 879 N N . SER A 1 114 ? -3.498 -7.370 11.395 1.00 91.31 114 SER A N 1
ATOM 880 C CA . SER A 1 114 ? -2.190 -7.863 11.841 1.00 91.31 114 SER A CA 1
ATOM 881 C C . SER A 1 114 ? -1.785 -9.146 11.116 1.00 91.31 114 SER A C 1
ATOM 883 O O . SER A 1 114 ? -0.631 -9.282 10.709 1.00 91.31 114 SER A O 1
ATOM 885 N N . PHE A 1 115 ? -2.734 -10.062 10.901 1.00 93.25 115 PHE A N 1
ATOM 886 C CA . PHE A 1 115 ? -2.477 -11.313 10.195 1.00 93.25 115 PHE A CA 1
ATOM 887 C C . PHE A 1 115 ? -2.222 -11.065 8.703 1.00 93.25 115 PHE A C 1
ATOM 889 O O . PHE A 1 115 ? -1.209 -11.516 8.166 1.00 93.25 115 PHE A O 1
ATOM 896 N N . ALA A 1 116 ? -3.087 -10.276 8.058 1.00 93.31 116 ALA A N 1
ATOM 897 C CA . ALA A 1 116 ? -2.928 -9.893 6.655 1.00 93.31 116 ALA A CA 1
ATOM 898 C C . ALA A 1 116 ? -1.595 -9.170 6.394 1.00 93.31 116 ALA A C 1
ATOM 900 O O . ALA A 1 116 ? -0.900 -9.463 5.423 1.00 93.31 116 ALA A O 1
ATOM 901 N N . SER A 1 117 ? -1.203 -8.271 7.302 1.00 92.12 117 SER A N 1
ATOM 902 C CA . SER A 1 117 ? 0.062 -7.534 7.248 1.00 92.12 117 SER A CA 1
ATOM 903 C C . SER A 1 117 ? 1.262 -8.474 7.305 1.00 92.12 117 SER A C 1
ATOM 905 O O . SER A 1 117 ? 2.170 -8.363 6.485 1.00 92.12 117 SER A O 1
ATOM 907 N N . ASN A 1 118 ? 1.252 -9.449 8.216 1.00 92.69 118 ASN A N 1
ATOM 908 C CA . ASN A 1 118 ? 2.327 -10.434 8.316 1.00 92.69 118 ASN A CA 1
ATOM 909 C C . ASN A 1 118 ? 2.432 -11.319 7.067 1.00 92.69 118 ASN A C 1
ATOM 911 O O . ASN A 1 118 ? 3.539 -11.637 6.639 1.00 92.69 118 ASN A O 1
ATOM 915 N N . TYR A 1 119 ? 1.296 -11.696 6.476 1.00 92.62 119 TYR A N 1
ATOM 916 C CA . TYR A 1 119 ? 1.264 -12.470 5.238 1.00 92.62 119 TYR A CA 1
ATOM 917 C C . TYR A 1 119 ? 1.899 -11.696 4.074 1.00 92.62 119 TYR A C 1
ATOM 919 O O . TYR A 1 119 ? 2.860 -12.162 3.462 1.00 92.62 119 TYR A O 1
ATOM 927 N N . ILE A 1 120 ? 1.407 -10.487 3.796 1.00 91.44 120 ILE A N 1
ATOM 928 C CA . ILE A 1 120 ? 1.811 -9.742 2.598 1.00 91.44 120 ILE A CA 1
ATOM 929 C C . ILE A 1 120 ? 3.195 -9.100 2.732 1.00 91.44 120 ILE A C 1
ATOM 931 O O . ILE A 1 120 ? 3.965 -9.094 1.777 1.00 91.44 120 ILE A O 1
ATOM 935 N N . ASN A 1 121 ? 3.571 -8.627 3.924 1.00 91.69 121 ASN A N 1
ATOM 936 C CA . ASN A 1 121 ? 4.850 -7.937 4.123 1.00 91.69 121 ASN A CA 1
ATOM 937 C C . ASN A 1 121 ? 6.056 -8.875 4.067 1.00 91.69 121 ASN A C 1
ATOM 939 O O . ASN A 1 121 ? 7.180 -8.398 3.899 1.00 91.69 121 ASN A O 1
ATOM 943 N N . ARG A 1 122 ? 5.845 -10.187 4.215 1.00 87.75 122 ARG A N 1
ATOM 944 C CA . ARG A 1 122 ? 6.883 -11.219 4.075 1.00 87.75 122 ARG A CA 1
ATOM 945 C C . ARG A 1 122 ? 6.995 -11.738 2.643 1.00 87.75 122 ARG A C 1
ATOM 947 O O . ARG A 1 122 ? 7.916 -12.500 2.360 1.00 87.75 122 ARG A O 1
ATOM 954 N N . TYR A 1 123 ? 6.096 -11.321 1.752 1.00 76.62 123 TYR A N 1
ATOM 955 C CA . TYR A 1 123 ? 6.077 -11.799 0.381 1.00 76.62 123 TYR A CA 1
ATOM 956 C C . TYR A 1 123 ? 7.328 -11.313 -0.384 1.00 76.62 123 TYR A C 1
ATOM 958 O O . TYR A 1 123 ? 7.633 -10.114 -0.348 1.00 76.62 123 TYR A O 1
ATOM 966 N N . PRO A 1 124 ? 8.091 -12.212 -1.035 1.00 71.19 124 PRO A N 1
ATOM 967 C CA . PRO A 1 124 ? 9.285 -11.838 -1.787 1.00 71.19 124 PRO A CA 1
ATOM 968 C C . PRO A 1 124 ? 8.924 -11.023 -3.032 1.00 71.19 124 PRO A C 1
ATOM 970 O O . PRO A 1 124 ? 7.809 -11.096 -3.545 1.00 71.19 124 PRO A O 1
ATOM 973 N N . ILE A 1 125 ? 9.882 -10.236 -3.517 1.00 71.06 125 ILE A N 1
ATOM 974 C CA . ILE A 1 125 ? 9.720 -9.484 -4.764 1.00 71.06 125 ILE A CA 1
ATOM 975 C C . ILE A 1 125 ? 9.563 -10.505 -5.903 1.00 71.06 125 ILE A C 1
ATOM 977 O O . ILE A 1 125 ? 10.360 -11.447 -5.952 1.00 71.06 125 ILE A O 1
ATOM 981 N N . PRO A 1 126 ? 8.544 -10.384 -6.773 1.00 65.62 126 PRO A N 1
ATOM 982 C CA . PRO A 1 126 ? 8.447 -11.241 -7.946 1.00 65.62 126 PRO A CA 1
ATOM 983 C C . PRO A 1 126 ? 9.693 -11.037 -8.813 1.00 65.62 126 PRO A C 1
ATOM 985 O O . PRO A 1 126 ? 10.011 -9.917 -9.203 1.00 65.62 126 PRO A O 1
ATOM 988 N N . SER A 1 127 ? 10.428 -12.117 -9.066 1.00 55.53 127 SER A N 1
ATOM 989 C CA . SER A 1 127 ? 11.571 -12.099 -9.975 1.00 55.53 127 SER A CA 1
ATOM 990 C C . SER A 1 127 ? 11.056 -11.867 -11.398 1.00 55.53 127 SER A C 1
ATOM 992 O O . SER A 1 127 ? 10.126 -12.577 -11.795 1.00 55.53 127 SER A O 1
ATOM 994 N N . PRO A 1 128 ? 11.619 -10.924 -12.175 1.00 53.81 128 PRO A N 1
ATOM 995 C CA . PRO A 1 128 ? 11.315 -10.860 -13.596 1.00 53.81 128 PRO A CA 1
ATOM 996 C C . PRO A 1 128 ? 11.732 -12.195 -14.221 1.00 53.81 128 PRO A C 1
ATOM 998 O O . PRO A 1 128 ? 12.8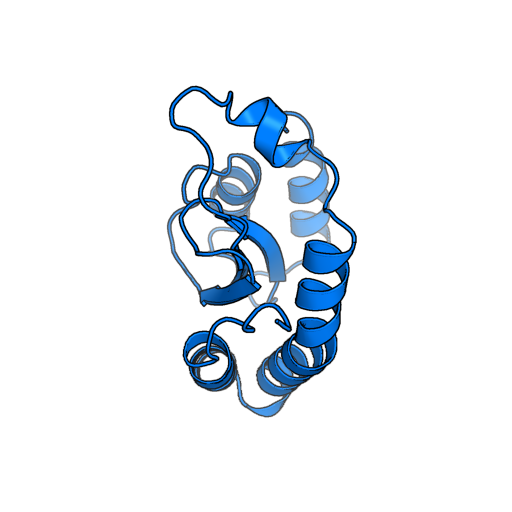44 -12.677 -13.989 1.00 53.81 128 PRO A O 1
ATOM 1001 N N . SER A 1 129 ? 10.804 -12.835 -14.933 1.00 49.12 129 SER A N 1
ATOM 1002 C CA . SER A 1 129 ? 11.090 -14.041 -15.708 1.00 49.12 129 SER A CA 1
ATOM 1003 C C . SER A 1 129 ? 12.234 -13.732 -16.671 1.00 49.12 129 SER A C 1
ATOM 1005 O O . SER A 1 129 ? 12.111 -12.791 -17.455 1.00 49.12 129 SER A O 1
ATOM 1007 N N . SER A 1 130 ? 13.328 -14.485 -16.532 1.00 37.75 130 SER A N 1
ATOM 1008 C CA . SER A 1 130 ? 14.530 -14.424 -17.371 1.00 37.75 130 SER A CA 1
ATOM 1009 C C . SER A 1 130 ? 14.228 -14.687 -18.839 1.00 37.75 130 SER A C 1
ATOM 1011 O O . SER A 1 130 ? 13.296 -15.482 -1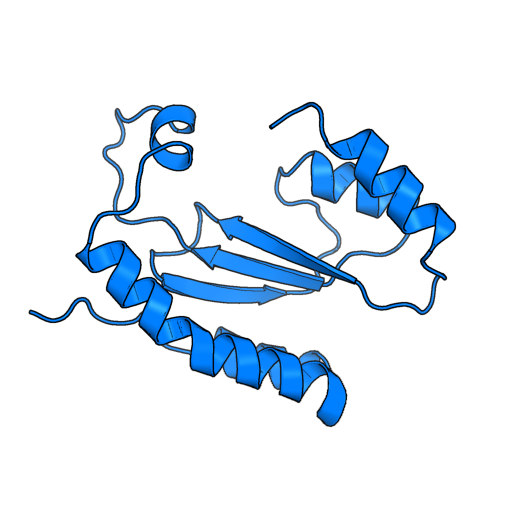9.105 1.00 37.75 130 SER A O 1
#

Secondary structure (DSSP, 8-state):
--SSHHHHHHHHHHH--TT---EEEEEEEEEETT-EEEEE-SS-TT-HHHHHHHHHHSSPPEEEEEEEES---TTS-HHHHHTSPPPHHHHHHHHTTHHHHHHHHHHHHHH-HHHHHHHHHTPPPPPPP-

pLDDT: mean 78.13, std 12.67, range [37.75, 95.31]

Radius of gyration: 15.91 Å; chains: 1; bounding box: 40×33×34 Å

Foldseek 3Di:
DPPCQVVVLVVCVVPDDLPDADEDEDEDAVDAAQQKAWDFDLDPNPPPSQVSNCVRSVGHHTYIYGYDHPPDDPPDDPVCSVVDDDDPLSVVQNVVCVVLVVVLVVCCVVPNRVVSRVSRNPDDRDDRDD

Sequence (130 aa):
MNANGTGITNFLKRNLSSNDLFMVVHDELNLPFGRVKLSRGKSAGGHNGVRNVIEELGYPPLRLRLGIDSGRSPDMILSDFVLSKLSTEEQKSLDSLFPKLKHAIDLIFSRGISFASNYINRYPIPSPSS